Protein AF-A0A2R6PVR5-F1 (afdb_monomer)

InterPro domains:
  IPR001128 Cytochrome P450 [PF00067] (1-106)
  IPR002401 Cytochrome P450, E-class, group I [PR00463] (24-48)
  IPR002401 Cytochrome P450, E-class, group I [PR00463] (61-71)
  IPR002401 Cytochrome P450, E-class, group I [PR00463] (71-94)
  IPR017972 Cytochrome P450, conserved site [PS00086] (64-73)
  IPR036396 Cytochrome P450 superfamily [G3DSA:1.10.630.10] (1-115)
  IPR036396 Cytochrome P450 superfamily [SSF48264] (1-101)
  IPR050364 Cytochrome P450 monooxygenase, fungi [PTHR46300] (2-113)

Nearest PDB structures (foldseek):
  6iq5-assembly2_B  TM=8.604E-01  e=5.594E-05  Homo sapiens
  3pm0-assembly1_A  TM=8.608E-01  e=1.559E-04  Homo sapiens
  4nkz-assembly3_C  TM=8.614E-01  e=3.788E-04  Homo sapiens
  6ciz-assembly2_B  TM=8.677E-01  e=7.004E-04  Homo sapiens
  6b82-assembly1_B  TM=8.376E-01  e=5.706E-04  Danio rerio

Sequence (115 aa):
MHKVTEDDVYRGYHIPGGSTVIANSWAILHDPATYPDPDKFSPEQFLTDTGELNLDAPEPTAAFGFGRRICPGMYMASDSLWIAAASLLWAFRVEKPEGGEQESPTGNYTSGLVR

Mean predicted aligned error: 6.07 Å

pLDDT: mean 90.7, std 10.28, range [38.38, 98.31]

Foldseek 3Di:
DDFAQAWDADPNDIDHHGDDDDDPLVCVQQPCVQPPPSVDPDPCLQADPVRHGDPPRDDSQCVQPDDPRGNPCPVVVVVVVVVVVVVCVVPDDDDDDPPDDDDDDPPDDDPDPPD

Solvent-accessible surface area (backbone atoms only — not comparable to full-atom values): 7624 Å² total; per-residue (Å²): 125,48,67,37,86,51,71,45,72,58,97,86,42,79,42,60,48,67,38,78,46,73,84,60,42,66,60,67,68,46,31,57,92,82,33,72,64,46,89,55,93,57,82,64,71,47,34,40,99,86,72,45,79,31,86,85,44,82,74,73,54,55,82,44,50,58,78,101,70,34,49,87,53,50,65,60,50,51,54,51,49,51,53,49,52,55,49,48,62,71,77,46,86,91,75,82,67,89,92,59,85,79,81,68,84,82,82,75,84,66,102,62,95,70,136

Structure (mmCIF, N/CA/C/O backbone):
data_AF-A0A2R6PVR5-F1
#
_entry.id   AF-A0A2R6PVR5-F1
#
loop_
_atom_site.group_PDB
_atom_site.id
_atom_site.type_symbol
_atom_site.label_atom_id
_atom_site.label_alt_id
_atom_site.label_comp_id
_atom_site.label_asym_id
_atom_site.label_entity_id
_atom_site.label_seq_id
_atom_site.pdbx_PDB_ins_code
_atom_site.Cartn_x
_atom_site.Cartn_y
_atom_site.Cartn_z
_atom_site.occupancy
_atom_site.B_iso_or_equiv
_atom_site.auth_seq_id
_atom_site.auth_comp_id
_atom_site.auth_asym_id
_atom_site.auth_atom_id
_atom_site.pdbx_PDB_model_num
ATOM 1 N N . MET A 1 1 ? 6.462 6.489 -11.484 1.00 76.00 1 MET A N 1
ATOM 2 C CA . MET A 1 1 ? 6.476 6.154 -12.923 1.00 76.00 1 MET A CA 1
ATOM 3 C C . MET A 1 1 ? 7.921 6.036 -13.374 1.00 76.00 1 MET A C 1
ATOM 5 O O . MET A 1 1 ? 8.726 6.878 -12.989 1.00 76.00 1 MET A O 1
ATOM 9 N N . HIS A 1 2 ? 8.252 4.989 -14.122 1.00 90.62 2 HIS A N 1
ATOM 10 C CA . HIS A 1 2 ? 9.563 4.823 -14.749 1.00 90.62 2 HIS A CA 1
ATOM 11 C C . HIS A 1 2 ? 9.407 4.828 -16.268 1.00 90.62 2 HIS A C 1
ATOM 13 O O . HIS A 1 2 ? 8.314 4.593 -16.780 1.00 90.62 2 HIS A O 1
ATOM 19 N N . LYS A 1 3 ? 10.495 5.118 -16.976 1.00 94.00 3 LYS A N 1
ATOM 20 C CA . LYS A 1 3 ? 10.559 5.041 -18.432 1.00 94.00 3 LYS A CA 1
ATOM 21 C C . LYS A 1 3 ? 11.607 4.007 -18.808 1.00 94.00 3 LYS A C 1
ATOM 23 O O . LYS A 1 3 ? 12.720 4.057 -18.289 1.00 94.00 3 LYS A O 1
ATOM 28 N N . VAL A 1 4 ? 11.237 3.102 -19.698 1.00 96.25 4 VAL A N 1
ATOM 29 C CA . VAL A 1 4 ? 12.143 2.131 -20.306 1.00 96.25 4 VAL A CA 1
ATOM 30 C C . VAL A 1 4 ? 13.088 2.889 -21.238 1.00 96.25 4 VAL A C 1
ATOM 32 O O . VAL A 1 4 ? 12.629 3.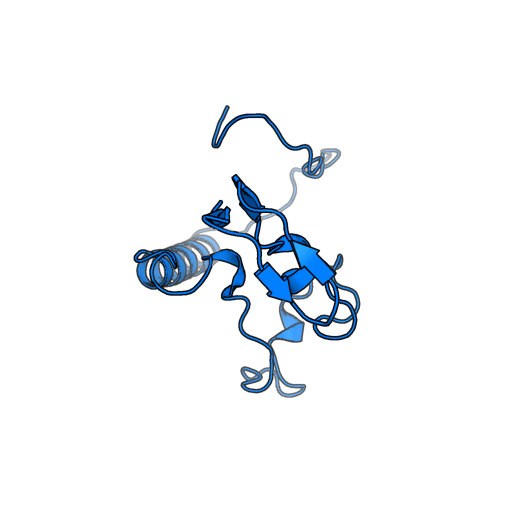660 -22.082 1.00 96.25 4 VAL A O 1
ATOM 35 N N . THR A 1 5 ? 14.401 2.755 -21.054 1.00 97.31 5 THR A N 1
ATOM 36 C CA . THR A 1 5 ? 15.400 3.529 -21.817 1.00 97.31 5 THR A CA 1
ATOM 37 C C . THR A 1 5 ? 15.786 2.877 -23.139 1.00 97.31 5 THR A C 1
ATOM 39 O O . THR A 1 5 ? 16.139 3.588 -24.074 1.00 97.31 5 THR A O 1
ATOM 42 N N . GLU A 1 6 ? 15.668 1.558 -23.226 1.00 97.75 6 GLU A N 1
ATOM 43 C CA . GLU A 1 6 ? 15.967 0.720 -24.387 1.00 97.75 6 GLU A CA 1
ATOM 44 C C . GLU A 1 6 ? 15.049 -0.505 -24.368 1.00 97.75 6 GLU A C 1
ATOM 46 O O . GLU A 1 6 ? 14.473 -0.805 -23.327 1.00 97.75 6 GLU A O 1
ATOM 51 N N . ASP A 1 7 ? 14.888 -1.187 -25.497 1.00 97.75 7 ASP A N 1
ATOM 52 C CA . ASP A 1 7 ? 14.060 -2.392 -25.574 1.00 97.75 7 ASP A CA 1
ATOM 53 C C . ASP A 1 7 ? 14.457 -3.433 -24.517 1.00 97.75 7 ASP A C 1
ATOM 55 O O . ASP A 1 7 ? 15.637 -3.722 -24.326 1.00 97.75 7 ASP A O 1
ATOM 59 N N . ASP A 1 8 ? 13.456 -4.027 -23.868 1.00 96.88 8 ASP A N 1
ATOM 60 C CA . ASP A 1 8 ? 13.643 -5.051 -22.840 1.00 96.88 8 ASP A CA 1
ATOM 61 C C . ASP A 1 8 ? 12.703 -6.244 -23.079 1.00 96.88 8 ASP A C 1
ATOM 63 O O . ASP A 1 8 ? 11.697 -6.141 -23.788 1.00 96.88 8 ASP A O 1
ATOM 67 N N . VAL A 1 9 ? 13.023 -7.397 -22.494 1.00 97.12 9 VAL A N 1
ATOM 68 C CA . VAL A 1 9 ? 12.168 -8.585 -22.503 1.00 97.12 9 VAL A CA 1
ATOM 69 C C . VAL A 1 9 ? 12.004 -9.101 -21.082 1.00 97.12 9 VAL A C 1
ATOM 71 O O . VAL A 1 9 ? 12.930 -9.647 -20.485 1.00 97.12 9 VAL A O 1
ATOM 74 N N . TYR A 1 10 ? 10.782 -9.024 -20.561 1.00 94.81 10 TYR A N 1
ATOM 75 C CA . TYR A 1 10 ? 10.450 -9.532 -19.233 1.00 94.81 10 TYR A CA 1
ATOM 76 C C . TYR A 1 10 ? 9.436 -10.667 -19.327 1.00 94.81 10 TYR A C 1
ATOM 78 O O . TYR A 1 10 ? 8.352 -10.489 -19.872 1.00 94.81 10 TYR A O 1
ATOM 86 N N . ARG A 1 11 ? 9.767 -11.850 -18.788 1.00 95.81 11 ARG A N 1
ATOM 87 C CA . ARG A 1 11 ? 8.895 -13.049 -18.809 1.00 95.81 11 ARG A CA 1
ATOM 88 C C . ARG A 1 11 ? 8.329 -13.381 -20.205 1.00 95.81 11 ARG A C 1
ATOM 90 O O . ARG A 1 11 ? 7.190 -13.815 -20.326 1.00 95.81 11 ARG A O 1
ATOM 97 N N . GLY A 1 12 ? 9.126 -13.163 -21.252 1.00 96.75 12 GLY A N 1
ATOM 98 C CA . GLY A 1 12 ? 8.733 -13.394 -22.648 1.00 96.75 12 GLY A CA 1
ATOM 99 C C . GLY A 1 12 ? 7.950 -12.251 -23.305 1.00 96.75 12 GLY A C 1
ATOM 100 O O . GLY A 1 12 ? 7.654 -12.340 -24.493 1.00 96.75 12 GLY A O 1
ATOM 101 N N . TYR A 1 13 ? 7.652 -11.170 -22.581 1.00 96.44 13 TYR A N 1
ATOM 102 C CA . TYR A 1 13 ? 7.014 -9.970 -23.123 1.00 96.44 13 TYR A CA 1
ATOM 103 C C . TYR A 1 13 ? 8.072 -8.962 -23.565 1.00 96.44 13 TYR A C 1
ATOM 105 O O . TYR A 1 13 ? 8.897 -8.549 -22.752 1.00 96.44 13 TYR A O 1
ATOM 113 N N . HIS A 1 14 ? 8.029 -8.547 -24.832 1.00 97.62 14 HIS A N 1
ATOM 114 C CA . HIS A 1 14 ? 8.839 -7.436 -25.339 1.00 97.62 14 HIS A CA 1
ATOM 115 C C . HIS A 1 14 ? 8.255 -6.102 -24.869 1.00 97.62 14 HIS A C 1
ATOM 117 O O . HIS A 1 14 ? 7.061 -5.842 -25.030 1.00 97.62 14 HIS A O 1
ATOM 123 N N . ILE A 1 15 ? 9.105 -5.273 -24.269 1.00 97.69 15 ILE A N 1
ATOM 124 C CA . ILE A 1 15 ? 8.781 -3.950 -23.749 1.00 97.69 15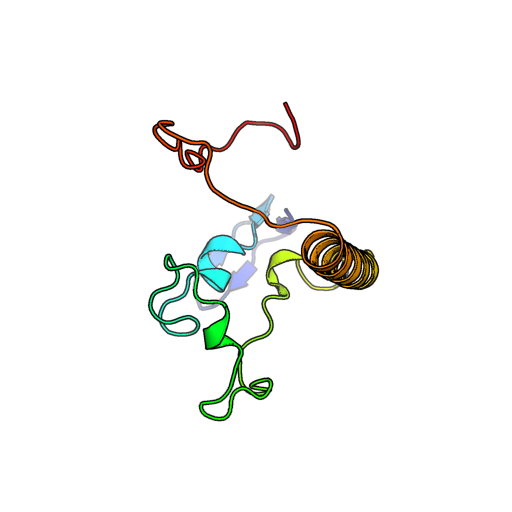 ILE A CA 1
ATOM 125 C C . ILE A 1 15 ? 9.607 -2.937 -24.549 1.00 97.69 15 ILE A C 1
ATOM 127 O O . ILE A 1 15 ? 10.815 -2.831 -24.331 1.00 97.69 15 ILE A O 1
ATOM 131 N N . PRO A 1 16 ? 8.987 -2.179 -25.468 1.00 97.88 16 PRO A N 1
ATOM 132 C CA . PRO A 1 16 ? 9.716 -1.236 -26.305 1.00 97.88 16 PRO A CA 1
ATOM 133 C C . PRO A 1 16 ? 10.398 -0.126 -25.501 1.00 97.88 16 PRO A C 1
ATOM 135 O O . PRO A 1 16 ? 9.826 0.415 -24.541 1.00 97.88 16 PRO A O 1
ATOM 138 N N . GLY A 1 17 ? 11.575 0.288 -25.959 1.00 97.81 17 GLY A N 1
ATOM 139 C CA . GLY A 1 17 ? 12.259 1.487 -25.506 1.00 97.81 17 GLY A CA 1
ATOM 140 C C . GLY A 1 17 ? 11.344 2.708 -25.595 1.00 97.81 17 GLY A C 1
ATOM 141 O O . GLY A 1 17 ? 10.605 2.915 -26.556 1.00 97.81 17 GLY A O 1
ATOM 142 N N . GLY A 1 18 ? 11.362 3.531 -24.554 1.00 96.88 18 GLY A N 1
ATOM 143 C CA . GLY A 1 18 ? 10.484 4.687 -24.417 1.00 96.88 18 GLY A CA 1
ATOM 144 C C . GLY A 1 18 ? 9.161 4.416 -23.698 1.00 96.88 18 GLY A C 1
ATOM 145 O O . GLY A 1 18 ? 8.492 5.385 -23.328 1.00 96.88 18 GLY A O 1
ATOM 146 N N . SER A 1 19 ? 8.812 3.152 -23.441 1.00 96.81 19 SER A N 1
ATOM 147 C CA . SER A 1 19 ? 7.587 2.782 -22.725 1.00 96.81 19 SER A CA 1
ATOM 148 C C . SER A 1 19 ? 7.542 3.337 -21.304 1.00 96.81 19 SER A C 1
ATOM 150 O O . SER A 1 19 ? 8.556 3.472 -20.616 1.00 96.81 19 SER A O 1
ATOM 152 N N . THR A 1 20 ? 6.329 3.629 -20.843 1.00 95.62 20 THR A N 1
ATOM 153 C CA . THR A 1 20 ? 6.056 3.971 -19.448 1.00 95.62 20 THR A CA 1
ATOM 154 C C . THR A 1 20 ? 5.818 2.706 -18.634 1.00 95.62 20 THR A C 1
ATOM 156 O O . THR A 1 20 ? 5.007 1.873 -19.020 1.00 95.62 20 THR A O 1
ATOM 159 N N . VAL A 1 21 ? 6.441 2.616 -17.458 1.00 93.06 21 VAL A N 1
ATOM 160 C CA . VAL A 1 21 ? 6.203 1.548 -16.482 1.00 93.06 21 VAL A CA 1
ATOM 161 C C . VAL A 1 21 ? 5.582 2.130 -15.218 1.00 93.06 21 VAL A C 1
ATOM 163 O O . VAL A 1 21 ? 6.132 3.039 -14.576 1.00 93.06 21 VAL A O 1
ATOM 166 N N . ILE A 1 22 ? 4.430 1.576 -14.848 1.00 92.81 22 ILE A N 1
ATOM 167 C CA . ILE A 1 22 ? 3.703 1.884 -13.618 1.00 92.81 22 ILE A CA 1
ATOM 168 C C . ILE A 1 22 ? 3.660 0.602 -12.792 1.00 92.81 22 ILE A C 1
ATOM 170 O O . ILE A 1 22 ? 3.158 -0.418 -13.252 1.00 92.81 22 ILE A O 1
ATOM 174 N N . ALA A 1 23 ? 4.200 0.654 -11.575 1.00 91.94 23 ALA A N 1
ATOM 175 C CA . ALA A 1 23 ? 4.025 -0.429 -10.620 1.00 91.94 23 ALA A CA 1
ATOM 176 C C . ALA A 1 23 ? 2.592 -0.363 -10.081 1.00 91.94 23 ALA A C 1
ATOM 178 O O . ALA A 1 23 ? 2.189 0.658 -9.521 1.00 91.94 23 ALA A O 1
ATOM 179 N N . ASN A 1 24 ? 1.818 -1.424 -10.295 1.00 93.69 24 ASN A N 1
ATOM 180 C CA . ASN A 1 24 ? 0.410 -1.460 -9.923 1.00 93.69 24 ASN A CA 1
ATOM 181 C C . ASN A 1 24 ? 0.252 -1.877 -8.453 1.00 93.69 24 ASN A C 1
ATOM 183 O O . ASN A 1 24 ? -0.095 -3.018 -8.159 1.00 93.69 24 ASN A O 1
ATOM 187 N N . SER A 1 25 ? 0.533 -0.950 -7.530 1.00 94.50 25 SER A N 1
ATOM 188 C CA . SER A 1 25 ? 0.375 -1.199 -6.091 1.00 94.50 25 SER A CA 1
ATOM 189 C C . SER A 1 25 ? -1.052 -1.603 -5.723 1.00 94.50 25 SER A C 1
ATOM 191 O O . SER A 1 25 ? -1.217 -2.422 -4.830 1.00 94.50 25 SER A O 1
ATOM 193 N N . TRP A 1 26 ? -2.070 -1.079 -6.420 1.00 93.31 26 TRP A N 1
ATOM 194 C CA . TRP A 1 26 ? -3.463 -1.454 -6.170 1.00 93.31 26 TRP A CA 1
ATOM 195 C C . TRP A 1 26 ? -3.678 -2.950 -6.410 1.00 93.31 26 TRP A C 1
ATOM 197 O O . TRP A 1 26 ? -4.106 -3.642 -5.497 1.00 93.31 26 TRP A O 1
ATOM 207 N N . ALA A 1 27 ? -3.275 -3.467 -7.576 1.00 95.56 27 ALA A N 1
ATOM 208 C CA . ALA A 1 27 ? -3.412 -4.891 -7.888 1.00 95.56 27 ALA A CA 1
ATOM 209 C C . ALA A 1 27 ? -2.567 -5.793 -6.976 1.00 95.56 27 ALA A C 1
ATOM 211 O O . ALA A 1 27 ? -3.003 -6.887 -6.650 1.00 95.56 27 ALA A O 1
ATOM 212 N N . ILE A 1 28 ? -1.381 -5.345 -6.545 1.00 95.56 28 ILE A N 1
ATOM 213 C CA . ILE A 1 28 ? -0.548 -6.094 -5.585 1.00 95.56 28 ILE A CA 1
ATOM 214 C C . ILE A 1 28 ? -1.255 -6.204 -4.228 1.00 95.56 28 ILE A C 1
ATOM 216 O O . ILE A 1 28 ? -1.282 -7.273 -3.630 1.00 95.56 28 ILE A O 1
ATOM 220 N N . LEU A 1 29 ? -1.833 -5.101 -3.749 1.00 95.38 29 LEU A N 1
ATOM 221 C CA . LEU A 1 29 ? -2.521 -5.043 -2.457 1.00 95.38 29 LEU A CA 1
ATOM 222 C C . LEU A 1 29 ? -3.960 -5.588 -2.509 1.00 95.38 29 LEU A C 1
ATOM 224 O O . LEU A 1 29 ? -4.589 -5.689 -1.465 1.00 95.38 29 LEU A O 1
ATOM 228 N N . HIS A 1 30 ? -4.471 -5.929 -3.698 1.00 95.50 30 HIS A N 1
ATOM 229 C CA . HIS A 1 30 ? -5.792 -6.537 -3.914 1.00 95.50 30 HIS A CA 1
ATOM 230 C C . HIS A 1 30 ? -5.696 -7.904 -4.611 1.00 95.50 30 HIS A C 1
ATOM 232 O O . HIS A 1 30 ? -6.648 -8.350 -5.248 1.00 95.50 30 HIS A O 1
ATOM 238 N N . ASP A 1 31 ? -4.545 -8.573 -4.537 1.00 95.94 31 ASP A N 1
ATOM 239 C CA . ASP A 1 31 ? -4.409 -9.934 -5.050 1.00 95.94 31 ASP A CA 1
ATOM 240 C C . ASP A 1 31 ? -5.108 -10.921 -4.096 1.00 95.94 31 ASP A C 1
ATOM 242 O O . ASP A 1 31 ? -4.620 -11.105 -2.980 1.00 95.94 31 ASP A O 1
ATOM 246 N N . PRO A 1 32 ? -6.197 -11.602 -4.505 1.00 95.94 32 PRO A N 1
ATOM 247 C CA . PRO A 1 32 ? -6.938 -12.518 -3.638 1.00 95.94 32 PRO A CA 1
ATOM 248 C C . PRO A 1 32 ? -6.139 -13.759 -3.221 1.00 95.94 32 PRO A C 1
ATOM 250 O O . PRO A 1 32 ? -6.518 -14.429 -2.262 1.00 95.94 32 PRO A O 1
ATOM 253 N N . ALA A 1 33 ? -5.040 -14.083 -3.914 1.00 95.00 33 ALA A N 1
ATOM 254 C CA . ALA A 1 33 ? -4.134 -15.146 -3.480 1.00 95.00 33 ALA A CA 1
ATOM 255 C C . ALA A 1 33 ? -3.287 -14.734 -2.263 1.00 95.00 33 ALA A C 1
ATOM 257 O O . ALA A 1 33 ? -2.845 -15.595 -1.503 1.00 95.00 33 ALA A O 1
ATOM 258 N N . THR A 1 34 ? -3.070 -13.429 -2.087 1.00 92.81 34 THR A N 1
ATOM 259 C CA . THR A 1 34 ? -2.272 -12.842 -1.003 1.00 92.81 34 THR A CA 1
ATOM 260 C C . THR A 1 34 ? -3.168 -12.289 0.112 1.00 92.81 34 THR A C 1
ATOM 262 O O . THR A 1 34 ? -2.894 -12.508 1.289 1.00 92.81 34 THR A O 1
ATOM 265 N N . TYR A 1 35 ? -4.257 -11.613 -0.259 1.00 93.56 35 TYR A N 1
ATOM 266 C CA . TYR A 1 35 ? -5.240 -10.995 0.628 1.00 93.56 35 TYR A CA 1
ATOM 267 C C . TYR A 1 35 ? -6.635 -11.553 0.307 1.00 93.56 35 TYR A C 1
ATOM 269 O O . TYR A 1 35 ? -7.298 -11.034 -0.591 1.00 93.56 35 TYR A O 1
ATOM 277 N N . PRO A 1 36 ? -7.091 -12.622 0.986 1.00 92.88 36 PRO A N 1
ATOM 278 C CA . PRO A 1 36 ? -8.440 -13.152 0.797 1.00 92.88 36 PRO A CA 1
ATOM 279 C C . PRO A 1 36 ? -9.507 -12.082 1.064 1.00 92.88 36 PRO A C 1
ATOM 281 O O . PRO A 1 36 ? -9.406 -11.347 2.041 1.00 92.88 36 PRO A O 1
ATOM 284 N N . ASP A 1 37 ? -10.529 -12.011 0.205 1.00 95.00 37 ASP A N 1
ATOM 285 C CA . ASP A 1 37 ? -11.563 -10.962 0.222 1.00 95.00 37 ASP A CA 1
ATOM 286 C C . ASP A 1 37 ? -10.983 -9.527 0.278 1.00 95.00 37 ASP A C 1
ATOM 288 O O . ASP A 1 37 ? -11.323 -8.756 1.177 1.00 95.00 37 ASP A O 1
ATOM 292 N N . PRO A 1 38 ? -10.132 -9.127 -0.690 1.00 94.38 38 PRO A N 1
ATOM 293 C CA . PRO A 1 38 ? -9.291 -7.929 -0.577 1.00 94.38 38 PRO A CA 1
ATOM 294 C C . PRO A 1 38 ? -10.069 -6.606 -0.499 1.00 94.38 38 PRO A C 1
ATOM 296 O O . PRO A 1 38 ? -9.556 -5.615 0.013 1.00 94.38 38 PRO A O 1
ATO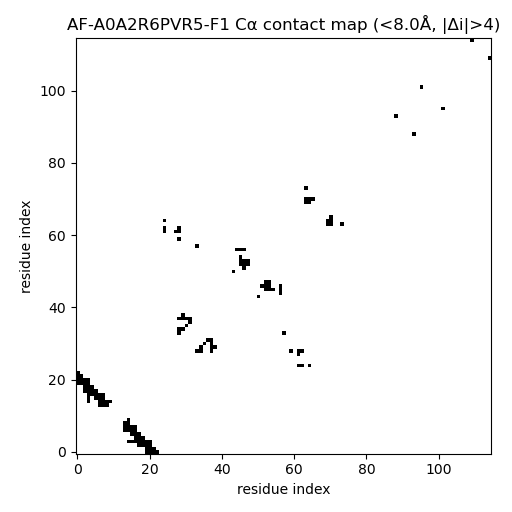M 299 N N . ASP A 1 39 ? -11.313 -6.577 -0.983 1.00 92.88 39 ASP A N 1
ATOM 300 C CA . ASP A 1 39 ? -12.182 -5.396 -0.919 1.00 92.88 39 ASP A CA 1
ATOM 301 C C . ASP A 1 39 ? -12.823 -5.200 0.469 1.00 92.88 39 ASP A C 1
ATOM 303 O O . ASP A 1 39 ? -13.408 -4.150 0.760 1.00 92.88 39 ASP A O 1
ATOM 307 N N . LYS A 1 40 ? -12.749 -6.209 1.346 1.00 93.81 40 LYS A N 1
ATOM 308 C CA . LYS A 1 40 ? -13.284 -6.143 2.703 1.00 93.81 40 LYS A CA 1
ATOM 309 C C . LYS A 1 40 ? -12.256 -5.495 3.628 1.00 93.81 40 LYS A C 1
ATOM 311 O O . LYS A 1 40 ? -11.145 -5.981 3.795 1.00 93.81 40 LYS A O 1
ATOM 316 N N . PHE A 1 41 ? -12.663 -4.445 4.337 1.00 91.38 41 PHE A N 1
ATOM 317 C CA . PHE A 1 41 ? -11.861 -3.912 5.437 1.00 91.38 41 PHE A CA 1
ATOM 318 C C . PHE A 1 41 ? -11.862 -4.900 6.618 1.00 91.38 41 PHE A C 1
ATOM 320 O O . PHE A 1 41 ? -12.855 -4.988 7.343 1.00 91.38 41 PHE A O 1
ATOM 327 N N . SER A 1 42 ? -10.768 -5.649 6.795 1.00 92.56 42 SER A N 1
ATOM 328 C CA . SER A 1 42 ? -10.608 -6.649 7.862 1.00 92.56 42 SER A CA 1
ATOM 329 C C . SER A 1 42 ? -9.265 -6.471 8.588 1.00 92.56 42 SER A C 1
ATOM 331 O O . SER A 1 42 ? -8.282 -7.109 8.219 1.00 92.56 42 SER A O 1
ATOM 333 N N . PRO A 1 43 ? -9.178 -5.614 9.624 1.00 92.06 43 PRO A N 1
ATOM 334 C CA . PRO A 1 43 ? -7.945 -5.437 10.403 1.00 92.06 43 PRO A CA 1
ATOM 335 C C . PRO A 1 43 ? -7.396 -6.743 10.993 1.00 92.06 43 PRO A C 1
ATOM 337 O O . PRO A 1 43 ? -6.187 -6.907 11.134 1.00 92.06 43 PRO A O 1
ATOM 340 N N . GLU A 1 44 ? -8.283 -7.689 11.300 1.00 94.38 44 GLU A N 1
ATOM 341 C CA . GLU A 1 44 ? -7.963 -8.983 11.903 1.00 94.38 44 GLU A CA 1
ATOM 342 C C . GLU A 1 44 ? -7.124 -9.881 10.988 1.00 94.38 44 GLU A C 1
ATOM 344 O O . GLU A 1 44 ? -6.484 -10.801 11.481 1.00 94.38 44 GLU A O 1
ATOM 349 N N . GLN A 1 45 ? -7.055 -9.607 9.680 1.00 93.31 45 GLN A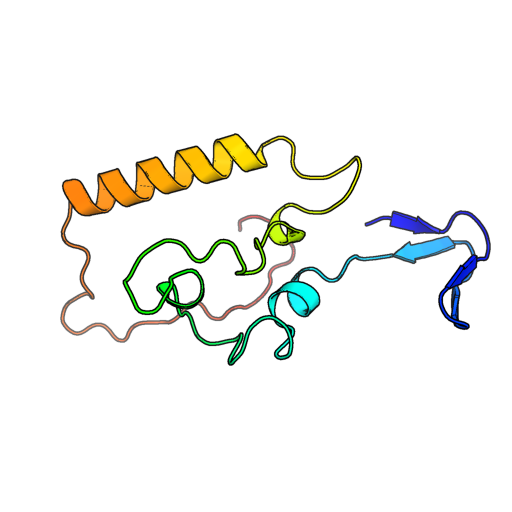 N 1
ATOM 350 C CA . GLN A 1 45 ? -6.222 -10.382 8.749 1.00 93.31 45 GLN A CA 1
ATOM 351 C C . GLN A 1 45 ? -4.718 -10.304 9.071 1.00 93.31 45 GLN A C 1
ATOM 353 O O . GLN A 1 45 ? -3.934 -11.124 8.598 1.00 93.31 45 GLN A O 1
ATOM 358 N N . PHE A 1 46 ? -4.313 -9.312 9.869 1.00 94.38 46 PHE A N 1
ATOM 359 C CA . PHE A 1 46 ? -2.943 -9.131 10.348 1.00 94.38 46 PHE A CA 1
ATOM 360 C C . PHE A 1 46 ? -2.723 -9.717 11.752 1.00 94.38 46 PHE A C 1
ATOM 362 O O . PHE A 1 46 ? -1.665 -9.512 12.349 1.00 94.38 46 PHE A O 1
ATOM 369 N N . LEU A 1 47 ? -3.710 -10.436 12.294 1.00 95.69 47 LEU A N 1
ATOM 370 C CA . LEU A 1 47 ? -3.655 -11.071 13.605 1.00 95.69 47 LEU A CA 1
ATOM 371 C C . LEU A 1 47 ? -3.726 -12.597 13.483 1.00 95.69 47 LEU A C 1
ATOM 373 O O . LEU A 1 47 ? -4.244 -13.146 12.513 1.00 95.69 47 LEU A O 1
ATOM 377 N N . THR A 1 48 ? -3.178 -13.290 14.474 1.00 95.25 48 THR A N 1
ATOM 378 C CA . THR A 1 48 ? -3.377 -14.725 14.682 1.00 95.25 48 THR A CA 1
ATOM 379 C C . THR A 1 48 ? -4.742 -14.981 15.328 1.00 95.25 48 THR A C 1
ATOM 381 O O . THR A 1 48 ? -5.363 -14.073 15.884 1.00 95.25 48 THR A O 1
ATOM 384 N N . ASP A 1 49 ? -5.178 -16.243 15.363 1.00 92.69 49 ASP A N 1
ATOM 385 C CA . ASP A 1 49 ? -6.415 -16.646 16.056 1.00 92.69 49 ASP A CA 1
ATOM 386 C C . ASP A 1 49 ? -6.400 -16.331 17.566 1.00 92.69 49 ASP A C 1
ATOM 388 O O . ASP A 1 49 ? -7.449 -16.239 18.204 1.00 92.69 49 ASP A O 1
ATOM 392 N N . THR A 1 50 ? -5.211 -16.159 18.156 1.00 95.25 50 THR A N 1
ATOM 393 C CA . THR A 1 50 ? -5.024 -15.760 19.560 1.00 95.25 50 THR A CA 1
ATOM 394 C C . THR A 1 50 ? -5.061 -14.242 19.766 1.00 95.25 50 THR A C 1
ATOM 396 O O . THR A 1 50 ? -5.018 -13.789 20.910 1.00 95.25 50 THR A O 1
ATOM 399 N N . GLY A 1 51 ? -5.171 -13.457 18.689 1.00 93.62 51 GLY A N 1
ATOM 400 C CA . GLY A 1 51 ? -5.183 -11.993 18.714 1.00 93.62 51 GLY A CA 1
ATOM 401 C C . GLY A 1 51 ? -3.795 -11.349 18.777 1.00 93.62 51 GLY A C 1
ATOM 402 O O . GLY A 1 51 ? -3.693 -10.148 19.023 1.00 93.62 51 GLY A O 1
ATOM 403 N N . GLU A 1 52 ? -2.728 -12.122 18.574 1.00 96.00 52 GLU A N 1
ATOM 404 C CA . GLU A 1 52 ? -1.359 -11.608 18.472 1.00 96.00 52 GLU A CA 1
ATOM 405 C C . GLU A 1 52 ? -1.063 -11.167 17.034 1.00 96.00 52 GLU A C 1
ATOM 407 O O . GLU A 1 52 ? -1.787 -11.522 16.110 1.00 96.00 52 GLU A O 1
ATOM 412 N N . LEU A 1 53 ? 0.001 -10.390 16.815 1.00 93.38 53 LEU A N 1
ATOM 413 C CA . LEU A 1 53 ? 0.405 -10.012 15.458 1.00 93.38 53 LEU A CA 1
ATOM 414 C C . LEU A 1 53 ? 0.818 -11.251 14.658 1.00 93.38 53 LEU A C 1
ATOM 416 O O . LEU A 1 53 ? 1.689 -12.01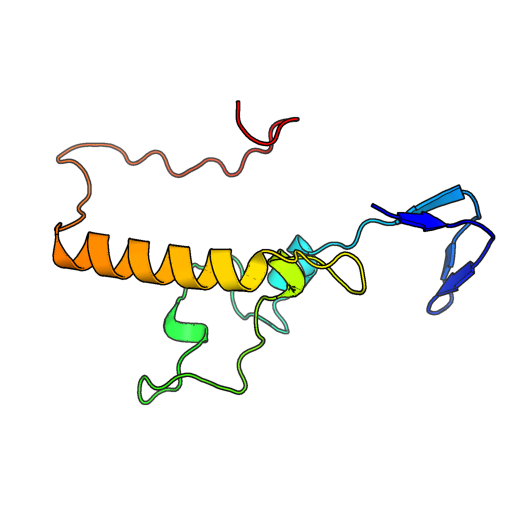4 15.083 1.00 93.38 53 LEU A O 1
ATOM 420 N N . ASN A 1 54 ? 0.226 -11.420 13.479 1.00 94.00 54 ASN A N 1
ATOM 421 C CA . ASN A 1 54 ? 0.617 -12.467 12.551 1.00 94.00 54 ASN A CA 1
ATOM 422 C C . ASN A 1 54 ? 1.844 -12.016 11.750 1.00 94.00 54 ASN A C 1
ATOM 424 O O . ASN A 1 54 ? 1.725 -11.252 10.796 1.00 94.00 54 ASN A O 1
ATOM 428 N N . LEU A 1 55 ? 3.023 -12.512 12.123 1.00 91.56 55 LEU A N 1
ATOM 429 C CA . LEU A 1 55 ? 4.285 -12.174 11.452 1.00 91.56 55 LEU A CA 1
ATOM 430 C C . LEU A 1 55 ? 4.422 -12.791 10.051 1.00 91.56 55 LEU A C 1
ATOM 432 O O . LEU A 1 55 ? 5.290 -12.365 9.290 1.00 91.56 55 LEU A O 1
ATOM 436 N N . ASP A 1 56 ? 3.578 -13.767 9.711 1.00 90.88 56 ASP A N 1
ATOM 437 C CA . ASP A 1 56 ? 3.516 -14.356 8.371 1.00 90.88 56 ASP A CA 1
ATOM 438 C C . ASP A 1 56 ? 2.577 -13.569 7.439 1.00 90.88 56 ASP A C 1
ATOM 440 O O . ASP A 1 56 ? 2.549 -13.820 6.230 1.00 90.88 56 ASP A O 1
ATOM 444 N N . ALA A 1 57 ? 1.805 -12.611 7.972 1.00 90.44 57 ALA A N 1
ATOM 445 C CA . ALA A 1 57 ? 0.951 -11.759 7.158 1.00 90.44 57 ALA A CA 1
ATOM 446 C C . ALA A 1 57 ? 1.809 -10.846 6.254 1.00 90.44 57 ALA A C 1
ATOM 448 O O . ALA A 1 57 ? 2.782 -10.246 6.717 1.00 90.44 57 ALA A O 1
ATOM 449 N N . PRO A 1 58 ? 1.464 -10.688 4.962 1.00 89.81 58 PRO A N 1
ATOM 450 C CA . PRO A 1 58 ? 2.235 -9.846 4.057 1.00 89.81 58 PRO A CA 1
ATOM 451 C C . PRO A 1 58 ? 2.146 -8.366 4.443 1.00 89.81 58 PRO A C 1
ATOM 453 O O . PRO A 1 58 ? 1.087 -7.738 4.329 1.00 89.81 58 PRO A O 1
ATOM 456 N N . GLU A 1 59 ? 3.283 -7.787 4.829 1.00 89.19 59 GLU A N 1
ATOM 457 C CA . GLU A 1 59 ? 3.400 -6.358 5.117 1.00 89.19 59 GLU A CA 1
ATOM 458 C C . GLU A 1 59 ? 3.010 -5.509 3.888 1.00 89.19 59 GLU A C 1
ATOM 460 O O . GLU A 1 59 ? 3.647 -5.629 2.831 1.00 89.19 59 GLU A O 1
ATOM 465 N N . PRO A 1 60 ? 2.029 -4.589 3.995 1.00 91.62 60 PRO A N 1
ATOM 466 C CA . PRO A 1 60 ? 1.477 -3.838 2.862 1.00 91.62 60 PRO A CA 1
ATOM 467 C C . PRO A 1 60 ? 2.387 -2.683 2.390 1.00 91.62 60 PRO A C 1
ATOM 469 O O . PRO A 1 60 ? 1.934 -1.606 1.993 1.00 91.62 60 PRO A O 1
ATOM 472 N N . THR A 1 61 ? 3.706 -2.892 2.391 1.00 93.00 61 THR A N 1
ATOM 473 C CA . THR A 1 61 ? 4.727 -1.879 2.066 1.00 93.00 61 THR A CA 1
ATOM 474 C C . THR A 1 61 ? 4.640 -1.343 0.638 1.00 93.00 61 THR A C 1
ATOM 476 O O . THR A 1 61 ? 5.089 -0.226 0.379 1.00 93.00 61 THR A O 1
ATOM 479 N N . ALA A 1 62 ? 3.998 -2.073 -0.281 1.00 94.50 62 ALA A N 1
ATOM 480 C CA . ALA A 1 62 ? 3.743 -1.628 -1.653 1.00 94.50 62 ALA A CA 1
ATOM 481 C C . ALA A 1 62 ? 2.935 -0.314 -1.727 1.00 94.50 62 ALA A C 1
ATOM 483 O O . ALA A 1 62 ? 3.005 0.391 -2.742 1.00 94.50 62 ALA A O 1
ATOM 484 N N . ALA A 1 63 ? 2.221 0.053 -0.654 1.00 94.50 63 ALA A N 1
ATOM 485 C CA . ALA A 1 63 ? 1.559 1.351 -0.509 1.00 94.50 63 ALA A CA 1
ATOM 486 C C . ALA A 1 63 ? 2.555 2.529 -0.484 1.00 94.50 63 ALA A C 1
ATOM 488 O O . ALA A 1 63 ? 2.218 3.641 -0.887 1.00 94.50 63 ALA A O 1
ATOM 489 N N . PHE A 1 64 ? 3.801 2.283 -0.070 1.00 95.50 64 PHE A N 1
ATOM 490 C CA . PHE A 1 64 ? 4.872 3.278 0.020 1.00 95.50 64 PHE A CA 1
ATOM 491 C C . PHE A 1 64 ? 5.809 3.290 -1.199 1.00 95.50 64 PHE A C 1
ATOM 493 O O . PHE A 1 64 ? 6.759 4.076 -1.244 1.00 95.50 64 PHE A O 1
ATOM 500 N N . GLY A 1 65 ? 5.552 2.460 -2.212 1.00 94.31 65 GLY A N 1
ATOM 501 C CA . GLY A 1 65 ? 6.372 2.362 -3.419 1.00 94.31 65 GLY A CA 1
ATOM 502 C C . GLY A 1 65 ? 7.499 1.333 -3.307 1.00 94.31 65 GLY A C 1
ATOM 503 O O . GLY A 1 65 ? 7.411 0.379 -2.543 1.00 94.31 65 GLY A O 1
ATOM 504 N N . PHE A 1 66 ? 8.548 1.484 -4.126 1.00 93.56 66 PHE A N 1
ATOM 505 C CA . PHE A 1 66 ? 9.501 0.394 -4.382 1.00 93.56 66 PHE A CA 1
ATOM 506 C C . PHE A 1 66 ? 10.947 0.870 -4.576 1.00 93.56 66 PHE A C 1
ATOM 508 O O . PHE A 1 66 ? 11.212 1.932 -5.154 1.00 93.56 66 PHE A O 1
ATOM 515 N N . GLY A 1 67 ? 11.894 0.016 -4.175 1.00 92.12 67 GLY A N 1
ATOM 516 C CA . GLY A 1 67 ? 13.325 0.157 -4.456 1.00 92.12 67 GLY A CA 1
ATOM 517 C C . GLY A 1 67 ? 13.929 1.473 -3.954 1.00 92.12 67 GLY A C 1
ATOM 518 O O . GLY A 1 67 ? 13.529 2.011 -2.929 1.00 92.12 67 GLY A O 1
ATOM 519 N N . ARG A 1 68 ? 14.882 2.035 -4.711 1.00 93.88 68 ARG A N 1
ATOM 520 C CA . ARG A 1 68 ? 15.593 3.285 -4.352 1.00 93.88 68 ARG A CA 1
ATOM 521 C C . ARG A 1 68 ? 14.698 4.529 -4.237 1.00 93.88 68 ARG A C 1
ATOM 523 O O . ARG A 1 68 ? 15.179 5.570 -3.808 1.00 93.88 68 ARG A O 1
ATOM 530 N N . ARG A 1 69 ? 13.440 4.452 -4.683 1.00 92.44 69 ARG A N 1
ATOM 531 C CA . ARG A 1 69 ? 12.455 5.544 -4.622 1.00 92.44 69 ARG A CA 1
ATOM 532 C C . ARG A 1 69 ? 11.274 5.209 -3.703 1.00 92.44 69 ARG A C 1
ATOM 534 O O . ARG A 1 69 ? 10.232 5.848 -3.825 1.00 92.44 69 ARG A O 1
ATOM 541 N N . ILE A 1 70 ? 11.412 4.208 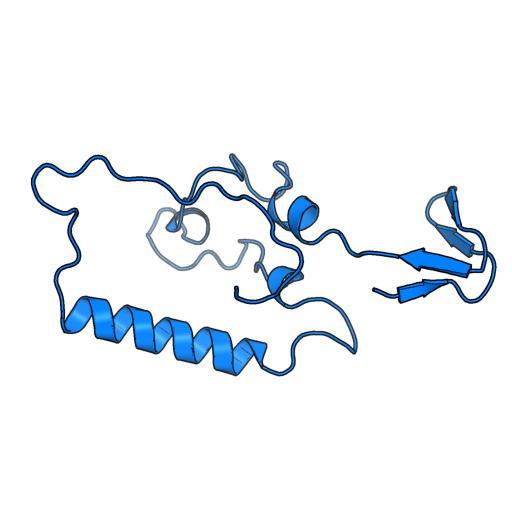-2.830 1.00 95.19 70 ILE A N 1
ATOM 542 C CA . ILE A 1 70 ? 10.429 3.953 -1.773 1.00 95.19 70 ILE A CA 1
ATOM 543 C C . ILE A 1 70 ? 10.306 5.188 -0.873 1.00 95.19 70 ILE A C 1
ATOM 545 O O . ILE A 1 70 ? 11.285 5.916 -0.687 1.00 95.19 70 ILE A O 1
ATOM 549 N N . CYS A 1 71 ? 9.103 5.454 -0.363 1.00 96.19 71 CYS A N 1
ATOM 550 C CA . CYS A 1 71 ? 8.824 6.624 0.459 1.00 96.19 71 CYS A CA 1
ATOM 551 C C . CYS A 1 71 ? 9.778 6.676 1.667 1.00 96.19 71 CYS A C 1
ATOM 553 O O . CYS A 1 71 ? 9.669 5.831 2.558 1.00 96.19 71 CYS A O 1
ATOM 555 N N . PRO A 1 72 ? 10.673 7.678 1.763 1.00 96.88 72 PRO A N 1
ATOM 556 C CA . PRO A 1 72 ? 11.581 7.783 2.904 1.00 96.88 72 PRO A CA 1
ATOM 557 C C . PRO A 1 72 ? 10.834 8.120 4.203 1.00 96.88 72 PRO A C 1
ATOM 559 O O . PRO A 1 72 ? 11.338 7.868 5.291 1.00 96.88 72 PRO A O 1
ATOM 562 N N . GLY A 1 73 ? 9.622 8.674 4.092 1.00 96.94 73 GLY A N 1
ATOM 563 C CA . GLY A 1 73 ? 8.762 9.015 5.220 1.00 96.94 73 GLY A CA 1
ATOM 564 C C . GLY A 1 73 ? 7.886 7.868 5.723 1.00 96.94 73 GLY A C 1
ATOM 565 O O . GLY A 1 73 ? 7.056 8.129 6.586 1.00 96.94 73 GLY A O 1
ATOM 566 N N . MET A 1 74 ? 8.021 6.637 5.210 1.00 95.94 74 MET A N 1
ATOM 567 C CA . MET A 1 74 ? 7.121 5.530 5.574 1.00 95.94 74 MET A CA 1
ATOM 568 C C . MET A 1 74 ? 7.083 5.259 7.084 1.00 95.94 74 MET A C 1
ATOM 570 O O . MET A 1 74 ? 6.005 5.124 7.645 1.00 95.94 74 MET A O 1
ATOM 574 N N . TYR A 1 75 ? 8.237 5.282 7.757 1.00 95.69 75 TYR A N 1
ATOM 575 C CA . TYR A 1 75 ? 8.316 5.050 9.202 1.00 95.69 75 TYR A CA 1
ATOM 576 C C . TYR A 1 75 ? 7.650 6.181 9.989 1.00 95.69 75 TYR A C 1
ATOM 578 O O . TYR A 1 75 ? 6.788 5.933 10.821 1.00 95.69 75 TYR A O 1
ATOM 586 N N . MET A 1 76 ? 7.962 7.435 9.638 1.00 97.50 76 MET A N 1
ATOM 587 C CA . MET A 1 76 ? 7.325 8.603 10.250 1.00 97.50 76 MET A CA 1
ATOM 588 C C . MET A 1 76 ? 5.807 8.589 10.044 1.00 97.50 76 MET A C 1
ATOM 590 O O . MET A 1 76 ? 5.067 8.927 10.963 1.00 97.50 76 MET A 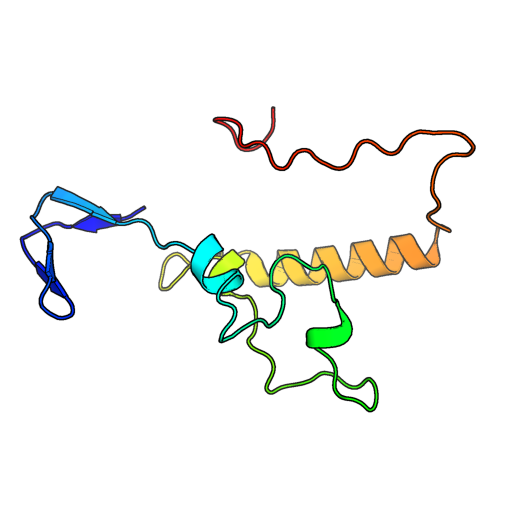O 1
ATOM 594 N N . ALA A 1 77 ? 5.337 8.213 8.851 1.00 96.31 77 ALA A N 1
ATOM 595 C CA . ALA A 1 77 ? 3.916 8.123 8.542 1.00 96.31 77 ALA A CA 1
ATOM 596 C C . ALA A 1 77 ? 3.222 7.046 9.387 1.00 96.31 77 ALA A C 1
ATOM 598 O O . ALA A 1 77 ? 2.183 7.336 9.977 1.00 96.31 77 ALA A O 1
ATOM 599 N N . SER A 1 78 ? 3.809 5.849 9.493 1.00 94.44 78 SER A N 1
ATOM 600 C CA . SER A 1 78 ? 3.282 4.763 10.326 1.00 94.44 78 SER A CA 1
ATOM 601 C C . SER A 1 78 ? 3.220 5.153 11.803 1.00 94.44 78 SER A C 1
ATOM 603 O O . SER A 1 78 ? 2.163 5.026 12.421 1.00 94.44 78 SER A O 1
ATOM 605 N N . ASP A 1 79 ? 4.302 5.714 12.349 1.00 96.69 79 ASP A N 1
ATOM 606 C CA . ASP A 1 79 ? 4.358 6.148 13.751 1.00 96.69 79 ASP A CA 1
ATOM 607 C C . ASP A 1 79 ? 3.349 7.269 14.032 1.00 96.69 79 ASP A C 1
ATOM 609 O O . ASP A 1 79 ? 2.634 7.252 15.036 1.00 96.69 79 ASP A O 1
ATOM 613 N N . SER A 1 80 ? 3.239 8.236 13.116 1.00 97.88 80 SER A N 1
ATOM 614 C CA . SER A 1 80 ? 2.285 9.342 13.242 1.00 97.88 80 SER A CA 1
ATOM 615 C C . SER A 1 80 ? 0.840 8.849 13.190 1.00 97.88 80 SER A C 1
ATOM 617 O O . SER A 1 80 ? 0.008 9.317 13.968 1.00 97.88 80 SER A O 1
ATOM 619 N N . LEU A 1 81 ? 0.533 7.897 12.302 1.00 95.81 81 LEU A N 1
ATOM 620 C CA . LEU A 1 81 ? -0.800 7.308 12.189 1.00 95.81 81 LEU A CA 1
ATOM 621 C C . LEU A 1 81 ? -1.160 6.507 13.444 1.00 95.81 81 LEU A C 1
ATOM 623 O O . LEU A 1 81 ? -2.281 6.627 13.938 1.00 95.81 81 LEU A O 1
ATOM 627 N N . TRP A 1 82 ? -0.206 5.751 13.990 1.00 96.00 82 TRP A N 1
ATOM 628 C CA . TRP A 1 82 ? -0.387 5.018 15.240 1.00 96.00 82 TRP A CA 1
ATOM 629 C C . TRP A 1 82 ? -0.710 5.956 16.405 1.00 96.00 82 TRP A C 1
ATOM 631 O O . TRP A 1 82 ? -1.710 5.771 17.102 1.00 96.00 82 TRP A O 1
ATOM 641 N N . ILE A 1 83 ? 0.092 7.011 16.581 1.00 98.19 83 ILE A N 1
ATOM 642 C CA . ILE A 1 83 ? -0.127 8.019 17.627 1.00 98.19 83 ILE A CA 1
ATOM 643 C C . ILE A 1 83 ? -1.487 8.697 17.446 1.00 98.19 83 ILE A C 1
ATOM 645 O O . ILE A 1 83 ? -2.215 8.874 18.425 1.00 98.19 83 ILE A O 1
ATOM 649 N N . ALA A 1 84 ? -1.848 9.065 16.215 1.00 98.12 84 ALA A N 1
ATOM 650 C CA . ALA A 1 84 ? -3.136 9.683 15.925 1.00 98.12 84 ALA A CA 1
ATOM 651 C C . ALA A 1 84 ? -4.304 8.751 16.281 1.00 98.12 84 ALA A C 1
ATOM 653 O O . ALA A 1 84 ? -5.219 9.177 16.985 1.00 98.12 84 ALA A O 1
ATOM 654 N N . ALA A 1 85 ? -4.255 7.482 15.865 1.00 96.50 85 ALA A N 1
ATOM 655 C CA . ALA A 1 85 ? -5.289 6.498 16.175 1.00 96.50 85 ALA A CA 1
ATOM 656 C C . ALA A 1 85 ? -5.436 6.290 17.691 1.00 96.50 85 ALA A C 1
ATOM 658 O O . ALA A 1 85 ? -6.541 6.402 18.223 1.00 96.50 85 ALA A O 1
ATOM 659 N N . ALA A 1 86 ? -4.325 6.076 18.404 1.00 97.69 86 ALA A N 1
ATOM 660 C CA . ALA A 1 86 ? -4.332 5.906 19.856 1.00 97.69 86 ALA A CA 1
ATOM 661 C C . ALA A 1 86 ? -4.878 7.148 20.583 1.00 97.69 86 ALA A C 1
ATOM 663 O O . ALA A 1 86 ? -5.685 7.027 21.504 1.00 97.69 86 ALA A O 1
ATOM 664 N N . SER A 1 87 ? -4.491 8.348 20.139 1.00 98.25 87 SER A N 1
ATOM 665 C CA . SER A 1 87 ? -4.957 9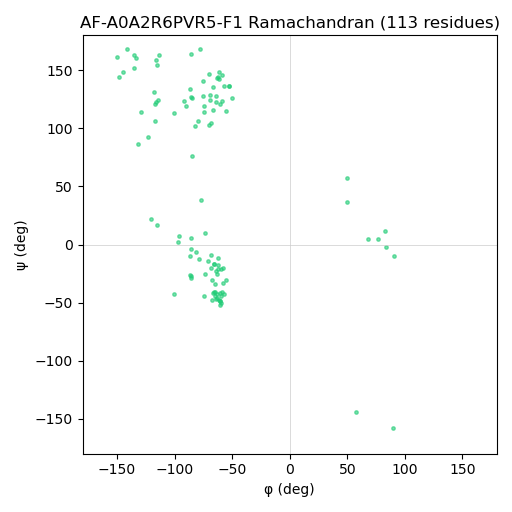.611 20.727 1.00 98.25 87 SER A CA 1
ATOM 666 C C . SER A 1 87 ? -6.451 9.830 20.501 1.00 98.25 87 SER A C 1
ATOM 668 O O . SER A 1 87 ? -7.151 10.255 21.418 1.00 98.25 87 SER A O 1
ATOM 670 N N . LEU A 1 88 ? -6.950 9.523 19.299 1.00 97.94 88 LEU A N 1
ATOM 671 C CA . LEU A 1 88 ? -8.372 9.635 18.969 1.00 97.94 88 LEU A CA 1
ATOM 672 C C . LEU A 1 88 ? -9.217 8.682 19.813 1.00 97.94 88 LEU A C 1
ATOM 674 O O . LEU A 1 88 ? -10.222 9.112 20.371 1.00 97.94 88 LEU A O 1
ATOM 678 N N . LEU A 1 89 ? -8.789 7.424 19.946 1.00 96.44 89 LEU A N 1
ATOM 679 C CA . LEU A 1 89 ? -9.486 6.420 20.756 1.00 96.44 89 LEU A CA 1
ATOM 680 C C . LEU A 1 89 ? -9.438 6.730 22.256 1.00 96.44 89 LEU A C 1
ATOM 682 O O . LEU A 1 89 ? -10.360 6.373 22.986 1.00 96.44 89 LEU A O 1
ATOM 686 N N . TRP A 1 90 ? -8.376 7.389 22.725 1.00 97.75 90 TRP A N 1
ATOM 687 C CA . TRP A 1 90 ? -8.271 7.826 24.115 1.00 97.75 90 TRP A CA 1
ATOM 688 C C . TRP A 1 90 ? -9.160 9.042 24.414 1.00 97.75 90 TRP A C 1
ATOM 690 O O . TRP A 1 90 ? -9.821 9.080 25.450 1.00 97.75 90 TRP A O 1
ATOM 700 N N . ALA A 1 91 ? -9.174 10.039 23.524 1.00 98.31 91 ALA A N 1
ATOM 701 C CA . ALA A 1 91 ? -9.855 11.312 23.760 1.00 98.31 91 ALA A CA 1
ATOM 702 C C . ALA A 1 91 ? -11.346 11.298 23.388 1.00 98.31 91 ALA A C 1
ATOM 704 O O . ALA A 1 91 ? -12.119 12.084 23.942 1.00 98.31 91 ALA A O 1
ATOM 705 N N . PHE A 1 92 ? -11.757 10.447 22.445 1.00 97.50 92 PHE A N 1
ATOM 706 C CA . PHE A 1 92 ? -13.090 10.492 21.850 1.00 97.50 92 PHE A CA 1
ATOM 707 C C . PHE A 1 92 ? -13.727 9.110 21.723 1.00 97.50 92 PHE A C 1
ATOM 709 O O . PHE A 1 92 ? -13.068 8.096 21.510 1.00 97.50 92 PHE A O 1
ATOM 716 N N . ARG A 1 93 ? -15.061 9.103 21.752 1.00 95.00 93 ARG A N 1
ATOM 717 C CA . ARG A 1 93 ? -15.878 7.993 21.266 1.00 95.00 93 ARG A CA 1
ATOM 718 C C . ARG A 1 93 ? -16.390 8.365 19.878 1.00 95.00 93 ARG A C 1
ATOM 720 O O . ARG A 1 93 ? -17.144 9.323 19.739 1.00 95.00 93 ARG A O 1
ATOM 727 N N . VAL A 1 94 ? -15.936 7.645 18.856 1.00 90.62 94 VAL A N 1
ATOM 728 C CA . VAL A 1 94 ? -16.296 7.909 17.456 1.00 90.62 94 VAL A CA 1
ATOM 729 C C . VAL A 1 94 ? -17.543 7.109 17.104 1.00 90.62 94 VAL A C 1
ATOM 731 O O . VAL A 1 94 ? -17.531 5.883 17.167 1.00 90.62 94 VAL A O 1
AT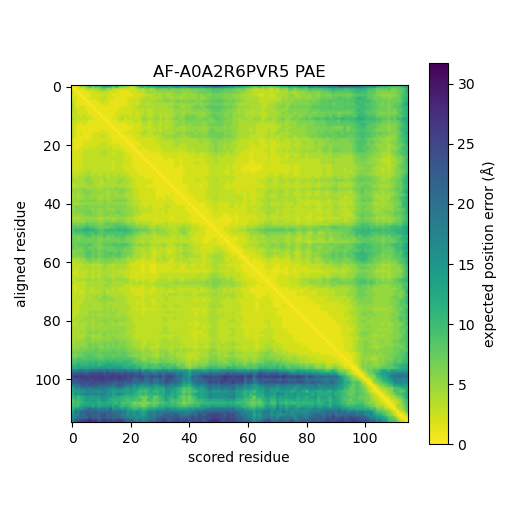OM 734 N N . GLU A 1 95 ? -18.617 7.800 16.730 1.00 89.62 95 GLU A N 1
ATOM 735 C CA . GLU A 1 95 ? -19.901 7.189 16.381 1.00 89.62 95 GLU A CA 1
ATOM 736 C C . GLU A 1 95 ? -20.475 7.810 15.109 1.00 89.62 95 GLU A C 1
ATOM 738 O O . GLU A 1 95 ? -20.054 8.880 14.663 1.00 89.62 95 GLU A O 1
ATOM 743 N N . LYS A 1 96 ? -21.443 7.116 14.506 1.00 83.06 96 LYS A N 1
ATOM 744 C CA . LYS A 1 96 ? -22.191 7.659 13.372 1.00 83.06 96 LYS A CA 1
ATOM 745 C C . LYS A 1 96 ? -23.111 8.792 13.853 1.00 83.06 96 LYS A C 1
ATOM 747 O O . LYS A 1 96 ? -23.634 8.698 14.962 1.00 83.06 96 LYS A O 1
ATOM 752 N N . PRO A 1 97 ? -23.349 9.830 13.035 1.00 83.19 97 PRO A N 1
ATOM 753 C CA . PRO A 1 97 ? -24.329 10.861 13.362 1.00 83.19 97 PRO A CA 1
ATOM 754 C C . PRO A 1 97 ? -25.740 10.264 13.481 1.00 83.19 97 PRO A C 1
ATOM 756 O O . PRO A 1 97 ? -26.118 9.383 12.704 1.00 83.19 97 PRO A O 1
ATOM 759 N N . GLU A 1 98 ? -26.534 10.758 14.433 1.00 82.00 98 GLU A N 1
ATOM 760 C CA . GLU A 1 98 ? -27.926 10.332 14.599 1.00 82.00 98 GLU A CA 1
ATOM 761 C C . GLU A 1 98 ? -28.762 10.724 13.368 1.00 82.00 98 GLU A C 1
ATOM 763 O O . GLU A 1 98 ? -28.835 11.893 12.994 1.00 82.00 98 GLU A O 1
ATOM 768 N N . GLY A 1 99 ? -29.391 9.735 12.723 1.00 75.31 99 GLY A N 1
ATOM 769 C CA . GLY A 1 99 ? -30.317 9.945 11.601 1.00 75.31 99 GLY A CA 1
ATOM 770 C C . GLY A 1 99 ? -29.683 10.262 10.239 1.00 75.31 99 GLY A C 1
ATOM 771 O O . GLY A 1 99 ? -30.422 10.528 9.294 1.00 75.31 99 GLY A O 1
ATOM 772 N N . GLY A 1 100 ? -28.354 10.236 10.106 1.00 65.06 100 GLY A N 1
ATOM 773 C CA . GLY A 1 100 ? -27.677 10.509 8.834 1.00 65.06 100 GLY A CA 1
ATOM 774 C C . GLY A 1 100 ? -27.543 9.271 7.942 1.00 65.06 100 GLY A C 1
ATOM 775 O O . GLY A 1 100 ? -26.978 8.263 8.369 1.00 65.06 100 GLY A O 1
ATOM 776 N N . GLU A 1 101 ? -27.991 9.359 6.684 1.00 65.19 101 GLU A N 1
ATOM 777 C CA . GLU A 1 101 ? -27.496 8.468 5.627 1.00 65.19 101 GLU A CA 1
ATOM 778 C C . GLU A 1 101 ? -25.984 8.683 5.493 1.00 65.19 101 GLU A C 1
ATOM 780 O O . GLU A 1 101 ? -25.504 9.796 5.282 1.00 65.19 101 GLU A O 1
ATOM 785 N N . GLN A 1 102 ? -25.214 7.616 5.693 1.00 65.25 102 GLN A N 1
ATOM 786 C CA . GLN A 1 102 ? -23.766 7.674 5.584 1.00 65.25 102 GLN A CA 1
ATOM 787 C C . GLN A 1 102 ? -23.393 7.627 4.102 1.00 65.25 102 GLN A C 1
ATOM 789 O O . GLN A 1 102 ? -23.456 6.565 3.484 1.00 65.25 102 GLN A O 1
ATOM 794 N N . GLU A 1 103 ? -22.976 8.756 3.532 1.00 67.00 103 GLU A N 1
ATOM 795 C CA . GLU A 1 103 ? -22.286 8.730 2.244 1.00 67.00 103 GLU A CA 1
ATOM 796 C C . GLU A 1 103 ? -20.922 8.062 2.448 1.00 67.00 103 GLU A C 1
ATOM 798 O O . GLU A 1 103 ? -20.000 8.633 3.038 1.00 67.00 103 GLU A O 1
ATOM 803 N N . SER A 1 104 ? -20.792 6.812 2.003 1.00 67.25 104 SER A N 1
ATOM 804 C CA . SER A 1 104 ? -19.482 6.173 1.914 1.00 67.25 104 SER A CA 1
ATOM 805 C C . SER A 1 104 ? -18.615 6.940 0.912 1.00 67.25 104 SER A C 1
ATOM 807 O O . SER A 1 104 ? -19.128 7.383 -0.122 1.00 67.25 104 SER A O 1
ATOM 809 N N . PRO A 1 105 ? -17.299 7.078 1.160 1.00 74.19 105 PRO A N 1
ATOM 810 C CA . PRO A 1 105 ? -16.387 7.626 0.168 1.00 74.19 105 PRO A CA 1
ATOM 811 C C . PRO A 1 105 ? -16.581 6.898 -1.164 1.00 74.19 105 PRO A C 1
ATOM 813 O O . PRO A 1 105 ? -16.511 5.674 -1.225 1.00 74.19 105 PRO A O 1
ATOM 816 N N . THR A 1 106 ? -16.830 7.649 -2.235 1.00 78.75 106 THR A N 1
ATOM 817 C CA . THR A 1 106 ? -17.187 7.073 -3.545 1.00 78.75 106 THR A CA 1
ATOM 818 C C . THR A 1 106 ? -16.046 6.307 -4.221 1.00 78.75 106 THR A C 1
ATOM 820 O O . THR A 1 106 ? -16.262 5.686 -5.254 1.00 78.75 106 THR A O 1
ATOM 823 N N . GLY A 1 107 ? -14.820 6.387 -3.689 1.00 75.88 107 GLY A N 1
ATOM 824 C CA . GLY A 1 107 ? -13.621 5.802 -4.300 1.00 75.88 107 GLY A CA 1
ATOM 825 C C . GLY A 1 107 ? -13.198 6.475 -5.612 1.00 75.88 107 GLY A C 1
ATOM 826 O O . GLY A 1 107 ? -12.255 6.028 -6.258 1.00 75.88 107 GLY A O 1
ATOM 827 N N . ASN A 1 108 ? -13.875 7.553 -6.017 1.00 83.12 108 ASN A N 1
ATOM 828 C CA . ASN A 1 108 ? -13.607 8.227 -7.278 1.00 83.12 108 ASN A CA 1
ATOM 829 C C . ASN A 1 108 ? -12.247 8.930 -7.258 1.00 83.12 108 ASN A C 1
ATOM 831 O O . ASN A 1 108 ? -11.955 9.748 -6.383 1.00 83.12 108 ASN A O 1
ATOM 835 N N . TYR A 1 109 ? -11.439 8.658 -8.279 1.00 77.62 109 TYR A N 1
ATOM 836 C CA . TYR A 1 109 ? -10.166 9.335 -8.483 1.00 77.62 109 TYR A CA 1
ATOM 837 C C . TYR A 1 109 ? -10.384 10.749 -9.030 1.00 77.62 109 TYR A C 1
ATOM 839 O O . TYR A 1 109 ? -11.225 10.983 -9.898 1.00 77.62 109 TYR A O 1
ATOM 847 N N . THR A 1 110 ? -9.577 11.694 -8.552 1.00 83.12 110 THR A N 1
ATOM 848 C CA . THR A 1 110 ? -9.451 13.029 -9.151 1.00 83.12 110 THR A CA 1
ATOM 849 C C . THR A 1 110 ? -8.049 13.187 -9.730 1.00 83.12 110 THR A C 1
ATOM 851 O O . THR A 1 110 ? -7.143 12.424 -9.400 1.00 83.12 110 THR A O 1
ATOM 854 N N . SER A 1 111 ? -7.839 14.168 -10.606 1.00 82.56 111 SER A N 1
ATOM 855 C CA . SER A 1 111 ? -6.533 14.403 -11.237 1.00 82.56 111 SER A CA 1
ATOM 856 C C . SER A 1 111 ? -5.477 15.023 -10.299 1.00 82.56 111 SER A C 1
ATOM 858 O O . SER A 1 111 ? -4.438 15.464 -10.785 1.00 82.56 111 SER A O 1
ATOM 860 N N . GLY A 1 112 ? -5.729 15.105 -8.986 1.00 72.31 112 GLY A N 1
ATOM 861 C CA . GLY A 1 112 ? -4.881 15.790 -8.004 1.00 72.31 112 GLY A CA 1
ATOM 862 C C . GLY A 1 112 ? -4.785 15.054 -6.663 1.00 72.31 112 GLY A C 1
ATOM 863 O O . GLY A 1 112 ? -5.516 14.101 -6.411 1.00 72.31 112 GLY A O 1
ATOM 864 N N . LEU A 1 113 ? -3.847 15.487 -5.813 1.00 64.88 113 LEU A N 1
ATOM 865 C CA . LEU A 1 113 ? -3.518 14.825 -4.540 1.00 64.88 113 LEU A CA 1
ATOM 866 C C . LEU A 1 113 ? -4.431 15.272 -3.381 1.00 64.88 113 LEU A C 1
ATOM 868 O O . LEU A 1 113 ? -4.717 14.486 -2.489 1.00 64.88 113 LEU A O 1
ATOM 872 N N . VAL A 1 114 ? -4.940 16.503 -3.431 1.00 50.88 114 VAL A N 1
ATOM 873 C CA . VAL A 1 114 ? -6.062 17.030 -2.637 1.00 50.88 114 VAL A CA 1
ATOM 874 C C . VAL A 1 114 ? -6.747 18.070 -3.530 1.00 50.88 114 VAL A C 1
ATOM 876 O O . VAL A 1 114 ? -6.067 18.710 -4.337 1.00 50.88 114 VAL A O 1
ATOM 879 N N . ARG A 1 115 ? -8.075 18.174 -3.452 1.00 38.38 115 ARG A N 1
ATOM 880 C CA . ARG A 1 115 ? -8.862 19.141 -4.226 1.00 38.38 115 ARG A CA 1
ATOM 881 C C . ARG A 1 115 ? -8.584 20.579 -3.792 1.00 38.38 115 ARG A C 1
ATOM 883 O O . ARG A 1 115 ? -8.449 20.793 -2.569 1.00 38.38 115 ARG A O 1
#

Radius of gyration: 19.4 Å; Cα contacts (8 Å, |Δi|>4): 74; chains: 1; bounding box: 46×36×50 Å

Organism: NCBI:txid98765

Secondary structure (DSSP, 8-state):
-EE--S-EEETTEEE-TT-EE---HHHHHT-TTTSSSTTS--GGGGB-TTSSB-TTS---GGGG--GGGS-TTHHHHHHHHHHHHHHHHHH----PPTT-----------SSS--